Protein AF-A0A956YCL1-F1 (afdb_monomer_lite)

Sequence (53 aa):
ASYETQGFFSQVVFTCGVVERNGELLVYYGTSDEHTALATIGVDELVSHLMKS

pLDDT: mean 95.67, std 6.22, range [55.12, 98.56]

Foldseek 3Di:
DVQQQDDCAGNDWAWDDWDDDPQKIWTWTDGSVHDIDTDIDGNCRVVVVVVVD

Secondary structure (DSSP, 8-state):
-HHHHSSTTSS-EEEEEEEEETTEEEEEEEETTTEEEEEEEEHHHHHHHHTT-

Structure (mmCIF, N/CA/C/O backbone):
data_AF-A0A956YCL1-F1
#
_entry.id   AF-A0A956YCL1-F1
#
loop_
_atom_site.group_PDB
_atom_site.id
_atom_site.type_symbol
_atom_site.label_atom_id
_atom_site.label_alt_id
_atom_site.label_comp_id
_atom_site.label_asym_id
_atom_site.label_entity_id
_atom_site.label_seq_id
_atom_site.pdbx_PDB_ins_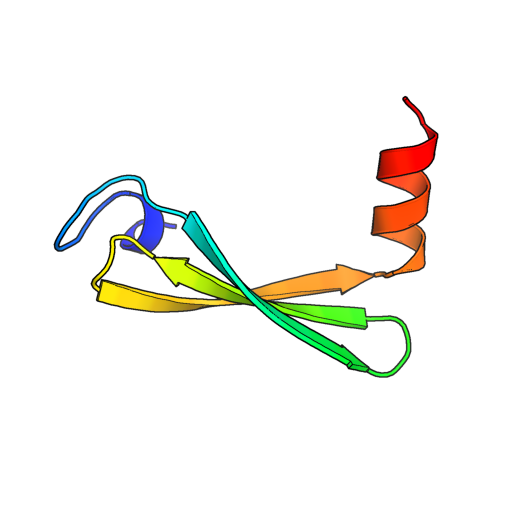code
_atom_site.Cartn_x
_atom_site.Cartn_y
_atom_site.Cartn_z
_atom_site.occupancy
_atom_site.B_iso_or_equiv
_atom_site.auth_seq_id
_atom_site.auth_comp_id
_atom_site.auth_asym_id
_atom_site.auth_atom_id
_atom_site.pdbx_PDB_model_num
ATOM 1 N N . ALA A 1 1 ? 8.378 -2.763 2.613 1.00 86.00 1 ALA A N 1
ATOM 2 C CA . ALA A 1 1 ? 8.773 -3.949 1.820 1.00 86.00 1 ALA A CA 1
ATOM 3 C C . ALA A 1 1 ? 9.884 -3.578 0.836 1.00 86.00 1 ALA A C 1
ATOM 5 O O . ALA A 1 1 ? 10.063 -2.395 0.578 1.00 86.00 1 ALA A O 1
ATOM 6 N N . SER A 1 2 ? 10.647 -4.537 0.290 1.00 95.75 2 SER A N 1
ATOM 7 C CA . SER A 1 2 ? 11.773 -4.221 -0.616 1.00 95.75 2 SER A CA 1
ATOM 8 C C . SER A 1 2 ? 11.346 -3.459 -1.875 1.00 95.75 2 SER A C 1
ATOM 10 O O . SER A 1 2 ? 12.063 -2.565 -2.301 1.00 95.75 2 SER A O 1
ATOM 12 N N . TYR A 1 3 ? 10.153 -3.734 -2.412 1.00 94.50 3 TYR A N 1
ATOM 13 C CA . TYR A 1 3 ? 9.602 -3.056 -3.595 1.00 94.50 3 TYR A CA 1
ATOM 14 C C . TYR A 1 3 ? 9.273 -1.561 -3.380 1.00 94.50 3 TYR A C 1
ATOM 16 O O . TYR A 1 3 ? 9.083 -0.815 -4.335 1.00 94.50 3 TYR A O 1
ATOM 24 N N . GLU A 1 4 ? 9.223 -1.089 -2.132 1.00 95.62 4 GLU A N 1
ATOM 25 C CA . GLU A 1 4 ? 8.996 0.330 -1.789 1.00 95.62 4 GLU A CA 1
ATOM 26 C C . GLU A 1 4 ? 10.307 1.111 -1.668 1.00 95.62 4 GLU A C 1
ATOM 28 O O . GLU A 1 4 ? 10.329 2.335 -1.773 1.00 95.62 4 GLU A O 1
ATOM 33 N N . THR A 1 5 ? 11.412 0.409 -1.411 1.00 97.06 5 THR A N 1
ATOM 34 C CA . THR A 1 5 ? 12.728 1.012 -1.177 1.00 97.06 5 THR A CA 1
ATOM 35 C C . THR A 1 5 ? 13.710 0.754 -2.312 1.00 97.06 5 THR A C 1
ATOM 37 O O . THR A 1 5 ? 14.774 1.369 -2.333 1.00 97.06 5 THR A O 1
ATOM 40 N N . GLN A 1 6 ? 13.363 -0.125 -3.252 1.00 97.12 6 GLN A N 1
ATOM 41 C CA . GLN A 1 6 ? 14.163 -0.499 -4.412 1.00 97.12 6 GLN A CA 1
ATOM 42 C C . GLN A 1 6 ? 13.270 -0.566 -5.653 1.00 97.12 6 GLN A C 1
ATOM 44 O O . GLN A 1 6 ? 12.193 -1.159 -5.601 1.00 97.12 6 GLN A O 1
ATOM 49 N N . GLY A 1 7 ? 13.745 0.009 -6.757 1.00 92.81 7 GLY A N 1
ATOM 50 C CA . GLY A 1 7 ? 13.100 -0.068 -8.066 1.00 92.81 7 GLY A CA 1
ATOM 51 C C . GLY A 1 7 ? 13.621 1.002 -9.019 1.00 92.81 7 GLY A C 1
ATOM 52 O O . GLY A 1 7 ? 14.711 1.541 -8.803 1.00 92.81 7 GLY A O 1
ATOM 53 N N . PHE A 1 8 ? 12.837 1.331 -10.047 1.00 94.94 8 PHE A N 1
ATOM 54 C CA . PHE A 1 8 ? 13.161 2.390 -11.013 1.00 94.94 8 PHE A CA 1
ATOM 55 C C . PHE A 1 8 ? 13.514 3.725 -10.335 1.00 94.94 8 PHE A C 1
ATOM 57 O O . PHE A 1 8 ? 14.532 4.336 -10.670 1.00 94.94 8 PHE A O 1
ATOM 64 N N . PHE A 1 9 ? 12.724 4.140 -9.340 1.00 95.00 9 PHE A N 1
ATOM 65 C CA . PHE A 1 9 ? 13.030 5.288 -8.487 1.00 95.00 9 PHE A CA 1
ATOM 66 C C . PHE A 1 9 ? 12.841 4.931 -7.008 1.00 95.00 9 PHE A C 1
ATOM 68 O O . PHE A 1 9 ? 11.748 4.996 -6.457 1.00 95.00 9 PHE A O 1
ATOM 75 N N . SER A 1 10 ? 13.929 4.504 -6.371 1.00 95.12 10 SER A N 1
ATOM 76 C CA . SER A 1 10 ? 13.943 3.970 -5.005 1.00 95.12 10 SER A CA 1
ATOM 77 C C . SER A 1 10 ? 13.363 4.910 -3.938 1.00 95.12 10 SER A C 1
ATOM 79 O O . SER A 1 10 ? 13.553 6.123 -3.988 1.00 95.12 10 SER A O 1
ATOM 81 N N . GLN A 1 11 ? 12.786 4.311 -2.888 1.00 96.12 11 GLN A N 1
ATOM 82 C CA . GLN A 1 11 ? 12.207 4.988 -1.714 1.00 96.12 11 GLN A CA 1
ATOM 83 C C . GLN A 1 11 ? 10.941 5.799 -2.015 1.00 96.12 11 GLN A C 1
ATOM 85 O O . GLN A 1 11 ? 10.747 6.888 -1.472 1.00 96.12 11 GLN A O 1
ATOM 90 N N . VAL A 1 12 ? 10.059 5.248 -2.851 1.00 97.12 12 VAL A N 1
ATOM 91 C CA . VAL A 1 12 ? 8.760 5.855 -3.156 1.00 97.12 12 VAL A CA 1
ATOM 92 C C . VAL A 1 12 ? 7.620 4.984 -2.669 1.00 97.12 12 VAL A C 1
ATOM 94 O O . VAL A 1 12 ? 7.526 3.800 -2.993 1.00 97.12 12 VAL A O 1
ATOM 97 N N . VAL A 1 13 ? 6.714 5.642 -1.950 1.00 96.69 13 VAL A N 1
ATOM 98 C CA . VAL A 1 13 ? 5.359 5.199 -1.632 1.00 96.69 13 VAL A CA 1
ATOM 99 C C . VAL A 1 13 ? 4.451 6.378 -1.957 1.00 96.69 13 VAL A C 1
ATOM 101 O O . VAL A 1 13 ? 4.564 7.431 -1.329 1.00 96.69 13 VAL A O 1
ATOM 104 N N . PHE A 1 14 ? 3.583 6.230 -2.954 1.00 97.50 14 PHE A N 1
ATOM 105 C CA . PHE A 1 14 ? 2.724 7.324 -3.410 1.00 97.50 14 PHE A CA 1
ATOM 106 C C . PHE A 1 14 ? 1.293 6.845 -3.635 1.00 97.50 14 PHE A C 1
ATOM 108 O O . PHE A 1 14 ? 1.055 5.966 -4.456 1.00 97.50 14 PHE A O 1
ATOM 115 N N . THR A 1 15 ? 0.325 7.399 -2.911 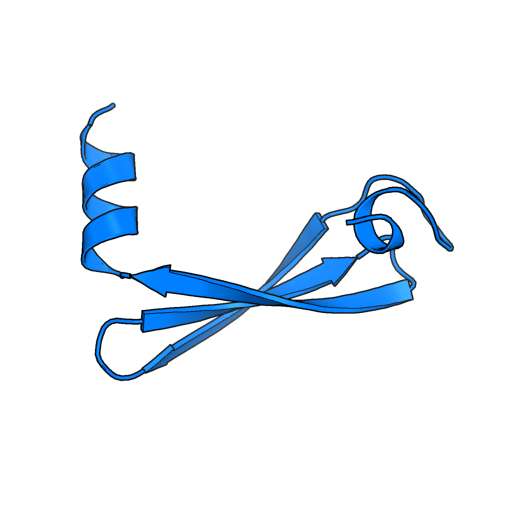1.00 94.19 15 THR A N 1
ATOM 116 C CA . THR A 1 15 ? -1.074 6.961 -2.998 1.00 94.19 15 THR A CA 1
ATOM 117 C C . THR A 1 15 ? -1.747 7.467 -4.275 1.00 94.19 15 THR A C 1
ATOM 119 O O . THR A 1 15 ? -1.636 8.636 -4.637 1.00 94.19 15 THR A O 1
ATOM 122 N N . CYS A 1 16 ? -2.475 6.580 -4.956 1.00 93.12 16 CYS A N 1
ATOM 123 C CA . CYS A 1 16 ? -3.110 6.872 -6.250 1.00 93.12 16 CYS A CA 1
ATOM 124 C C . CYS A 1 16 ? -4.636 6.721 -6.218 1.00 93.12 16 CYS A C 1
ATOM 126 O O . CYS A 1 16 ? -5.328 7.237 -7.093 1.00 93.12 16 CYS A O 1
ATOM 128 N N . GLY A 1 17 ? -5.175 6.010 -5.228 1.00 96.56 17 GLY A N 1
ATOM 129 C CA . GLY A 1 17 ? -6.611 5.825 -5.086 1.00 96.56 17 GLY A CA 1
ATOM 130 C C . GLY A 1 17 ? -6.975 5.070 -3.819 1.00 96.56 17 GLY A C 1
ATOM 131 O O . GLY A 1 17 ? -6.150 4.376 -3.226 1.00 96.56 17 GLY A O 1
ATOM 132 N N . VAL A 1 18 ? -8.231 5.205 -3.414 1.00 97.94 18 VAL A N 1
ATOM 133 C CA . VAL A 1 18 ? -8.786 4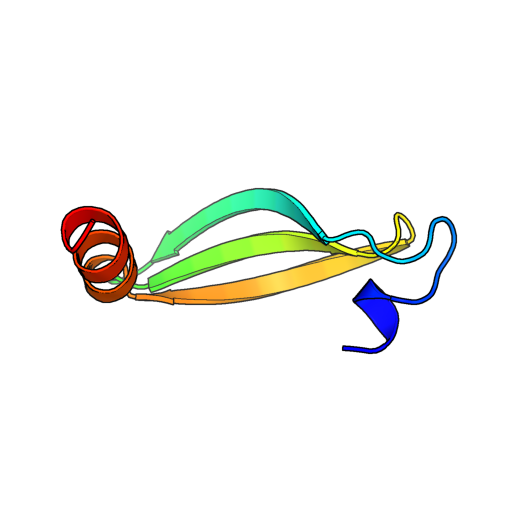.500 -2.262 1.00 97.94 18 VAL A CA 1
ATOM 134 C C . VAL A 1 18 ? -10.186 3.998 -2.588 1.00 97.94 18 VAL A C 1
ATOM 136 O O . VAL A 1 18 ? -10.960 4.687 -3.252 1.00 97.94 18 VAL A O 1
ATOM 139 N N . VAL A 1 19 ? -10.500 2.793 -2.120 1.00 98.31 19 VAL A N 1
ATOM 140 C CA . VAL A 1 19 ? -11.851 2.226 -2.137 1.00 98.31 19 VAL A CA 1
ATOM 141 C C . VAL A 1 19 ? -12.255 1.935 -0.698 1.00 98.31 19 VAL A C 1
ATOM 143 O O . VAL A 1 19 ? -11.536 1.233 0.005 1.00 98.31 19 VAL A O 1
ATOM 146 N N . GLU A 1 20 ? -13.396 2.457 -0.257 1.00 98.06 20 GLU A N 1
ATOM 147 C CA . GLU A 1 20 ? -14.000 2.052 1.015 1.00 98.06 20 GLU A CA 1
ATOM 148 C C . GLU A 1 20 ? -14.886 0.828 0.783 1.00 98.06 20 GLU A C 1
ATOM 150 O O . GLU A 1 20 ? -15.653 0.770 -0.185 1.00 98.06 20 GLU A O 1
ATOM 155 N N . ARG A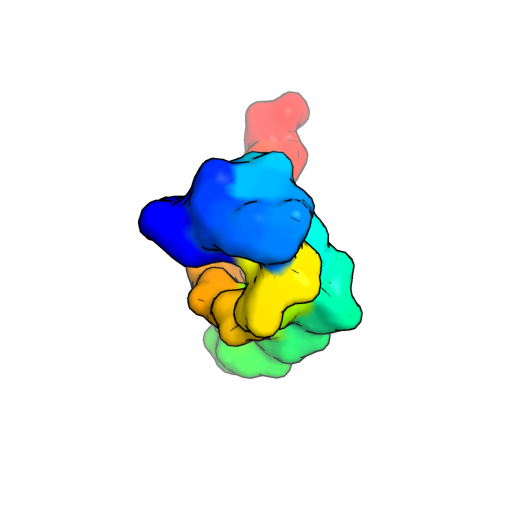 1 21 ? -14.743 -0.178 1.648 1.00 97.88 21 ARG A N 1
ATOM 156 C CA . ARG A 1 21 ? -15.587 -1.365 1.642 1.00 97.88 21 ARG A CA 1
ATOM 157 C C . ARG A 1 21 ? -15.784 -1.893 3.058 1.00 97.88 21 ARG A C 1
ATOM 159 O O . ARG A 1 21 ? -14.874 -2.470 3.641 1.00 97.88 21 ARG A O 1
ATOM 166 N N . ASN A 1 22 ? -17.019 -1.814 3.548 1.00 97.62 22 ASN A N 1
ATOM 167 C CA . ASN A 1 22 ? -17.440 -2.384 4.833 1.00 97.62 22 ASN A CA 1
ATOM 168 C C . ASN A 1 22 ? -16.624 -1.870 6.038 1.00 97.62 22 ASN A C 1
ATOM 170 O O . ASN A 1 22 ? -16.318 -2.637 6.948 1.00 97.62 22 ASN A O 1
ATOM 174 N N . GLY A 1 23 ? -16.265 -0.588 6.045 1.00 97.75 23 GLY A N 1
ATOM 175 C CA . GLY A 1 23 ? -15.473 0.034 7.105 1.00 97.75 23 GLY A CA 1
ATOM 176 C C . GLY A 1 23 ? -13.961 -0.161 6.965 1.00 97.75 23 GLY A C 1
ATOM 177 O O . GLY A 1 23 ? -13.215 0.300 7.828 1.00 97.75 23 GLY A O 1
ATOM 178 N N . GLU A 1 24 ? -13.494 -0.797 5.889 1.00 98.50 24 GLU A N 1
ATOM 179 C CA . GLU A 1 24 ? -12.075 -0.940 5.559 1.00 98.50 24 GLU A CA 1
ATOM 180 C C . GLU A 1 24 ? -11.720 -0.099 4.324 1.00 98.50 24 GLU A C 1
ATOM 182 O O . GLU A 1 24 ? -12.428 -0.103 3.314 1.00 98.50 24 GLU A O 1
ATOM 187 N N . LEU A 1 25 ? -10.613 0.637 4.400 1.00 98.50 25 LEU A N 1
ATOM 188 C CA . LEU A 1 25 ? -10.041 1.377 3.282 1.00 98.50 25 LEU A CA 1
ATOM 189 C C . LEU A 1 25 ? -9.014 0.507 2.568 1.00 98.50 25 LEU A C 1
ATOM 191 O O . LEU A 1 25 ? -8.021 0.108 3.164 1.00 98.50 25 LEU A O 1
ATOM 195 N N . LEU A 1 26 ? -9.224 0.272 1.278 1.00 98.56 26 LEU A N 1
ATOM 196 C CA . LEU A 1 26 ? -8.271 -0.345 0.365 1.00 98.56 26 LEU A CA 1
ATOM 197 C C . LEU A 1 26 ? -7.503 0.772 -0.345 1.00 98.56 26 LEU A C 1
ATOM 199 O O . LEU A 1 26 ? -8.025 1.400 -1.269 1.00 98.56 26 LEU A O 1
ATOM 203 N N . VAL A 1 27 ? -6.279 1.047 0.104 1.00 98.38 27 VAL A N 1
ATOM 204 C CA . VAL A 1 27 ? -5.436 2.139 -0.396 1.00 98.38 27 VAL A CA 1
ATOM 205 C C . VAL A 1 27 ? -4.456 1.600 -1.432 1.00 98.38 27 VAL A C 1
ATOM 207 O O . VAL A 1 27 ? -3.516 0.880 -1.096 1.00 98.38 27 VAL A O 1
ATOM 210 N N . TYR A 1 28 ? -4.659 1.972 -2.693 1.00 98.38 28 TYR A N 1
ATOM 211 C CA . TYR A 1 28 ? -3.745 1.649 -3.783 1.00 98.38 28 TYR A CA 1
ATOM 212 C C . TYR A 1 28 ? -2.644 2.701 -3.869 1.00 98.38 28 TYR A C 1
ATOM 214 O O . TYR A 1 28 ? -2.915 3.907 -3.905 1.00 98.38 28 TYR A O 1
ATOM 222 N N . TYR A 1 29 ? -1.398 2.246 -3.938 1.00 98.38 29 TYR A N 1
ATOM 223 C CA . TYR A 1 29 ? -0.236 3.123 -3.970 1.00 98.38 29 TYR A CA 1
ATOM 224 C C . TYR A 1 29 ? 0.846 2.602 -4.915 1.00 98.38 29 TYR A C 1
ATOM 226 O O . TYR A 1 29 ? 1.050 1.398 -5.046 1.00 98.38 29 TYR A O 1
ATOM 234 N N . GLY A 1 30 ? 1.524 3.517 -5.599 1.00 97.69 30 GLY A N 1
ATOM 235 C CA . GLY A 1 30 ? 2.716 3.240 -6.387 1.00 97.69 30 GLY A CA 1
ATOM 236 C C . GLY A 1 30 ? 3.931 3.002 -5.494 1.00 97.69 30 GLY A C 1
ATOM 237 O O . GLY A 1 30 ? 4.058 3.618 -4.430 1.00 97.69 30 GLY A O 1
ATOM 238 N N . THR A 1 31 ? 4.822 2.116 -5.936 1.00 97.62 31 THR A N 1
ATOM 239 C CA . THR A 1 31 ? 6.037 1.739 -5.207 1.00 97.62 31 THR A CA 1
ATOM 240 C C . THR A 1 31 ? 7.252 1.794 -6.115 1.00 97.62 31 THR A C 1
ATOM 242 O O . THR A 1 31 ? 7.288 1.111 -7.142 1.00 97.62 31 THR A O 1
ATOM 245 N N . SER A 1 32 ? 8.235 2.601 -5.725 1.00 97.25 32 SER A N 1
ATOM 246 C CA . SER A 1 32 ? 9.479 2.837 -6.471 1.00 97.25 32 SER A CA 1
ATOM 247 C C . SER A 1 32 ? 9.301 3.121 -7.976 1.00 97.25 32 SER A C 1
ATOM 249 O O . SER A 1 32 ? 10.142 2.720 -8.779 1.00 97.25 32 SER A O 1
ATOM 251 N N . ASP A 1 33 ? 8.189 3.765 -8.357 1.00 94.62 33 ASP A N 1
ATOM 252 C CA . ASP A 1 33 ? 7.750 4.027 -9.742 1.00 94.62 33 ASP A CA 1
ATOM 253 C C . ASP A 1 33 ? 7.722 2.790 -10.662 1.00 94.62 33 ASP A C 1
ATOM 255 O O . ASP A 1 33 ? 7.819 2.894 -11.884 1.00 94.62 33 ASP A O 1
ATOM 259 N N . GLU A 1 34 ? 7.564 1.601 -10.077 1.00 95.25 34 GLU A N 1
ATOM 260 C CA . GLU A 1 34 ? 7.691 0.329 -10.796 1.00 95.25 34 GLU A CA 1
ATOM 261 C C . GLU A 1 34 ? 6.481 -0.590 -10.607 1.00 95.25 34 GLU A C 1
ATOM 263 O O . GLU A 1 34 ? 6.067 -1.290 -11.535 1.00 95.25 34 GLU A O 1
ATOM 268 N N . HIS A 1 35 ? 5.866 -0.569 -9.423 1.00 95.50 35 HIS A N 1
ATOM 269 C CA . HIS A 1 35 ? 4.706 -1.403 -9.121 1.00 95.50 35 HIS A CA 1
ATOM 270 C C . HIS A 1 35 ? 3.569 -0.606 -8.490 1.00 95.50 35 HIS A C 1
ATOM 272 O O . HIS A 1 35 ? 3.734 0.525 -8.040 1.00 95.50 35 HIS A O 1
ATOM 278 N N . THR A 1 36 ? 2.390 -1.226 -8.458 1.00 97.19 36 THR A N 1
ATOM 279 C CA . THR A 1 36 ? 1.261 -0.797 -7.630 1.00 97.19 36 THR A CA 1
ATOM 280 C C . THR A 1 36 ? 1.042 -1.838 -6.542 1.00 97.19 36 THR A C 1
ATOM 282 O O . THR A 1 36 ? 0.958 -3.031 -6.832 1.00 97.19 36 THR A O 1
ATOM 285 N N . ALA A 1 37 ? 0.931 -1.381 -5.302 1.00 97.88 37 ALA A N 1
ATOM 286 C CA . ALA A 1 37 ? 0.644 -2.178 -4.123 1.00 97.88 37 ALA A CA 1
ATOM 287 C C . ALA A 1 37 ? -0.673 -1.728 -3.469 1.00 97.88 37 ALA A C 1
ATOM 289 O O . ALA A 1 37 ? -1.269 -0.713 -3.840 1.00 97.88 37 ALA A O 1
ATOM 290 N N . LEU A 1 38 ? -1.141 -2.526 -2.511 1.00 97.81 38 LEU A N 1
ATOM 291 C CA . LEU A 1 38 ? -2.376 -2.306 -1.768 1.00 97.81 38 LEU A CA 1
ATOM 292 C C . LEU A 1 38 ? -2.088 -2.426 -0.270 1.00 97.81 38 LEU A C 1
ATOM 294 O O . LEU A 1 38 ? -1.513 -3.421 0.167 1.00 97.81 38 LEU A O 1
ATOM 298 N N . ALA A 1 39 ? -2.521 -1.432 0.499 1.00 97.88 39 ALA A N 1
ATOM 299 C CA . ALA A 1 39 ? -2.569 -1.479 1.957 1.00 97.88 39 ALA A CA 1
ATOM 300 C C . ALA A 1 39 ? -4.025 -1.392 2.423 1.00 97.88 39 ALA A C 1
ATOM 302 O O . ALA A 1 39 ? -4.857 -0.798 1.730 1.00 97.88 39 ALA A O 1
ATOM 303 N N . THR A 1 40 ? -4.332 -1.957 3.592 1.00 98.19 40 THR A N 1
ATOM 304 C CA . THR A 1 40 ? -5.652 -1.812 4.212 1.00 98.19 40 THR A CA 1
ATOM 305 C C . THR A 1 40 ? -5.570 -1.207 5.606 1.00 98.19 40 THR A C 1
ATOM 307 O O . THR A 1 40 ? -4.577 -1.379 6.312 1.00 98.19 40 THR A O 1
ATOM 310 N N . ILE A 1 41 ? -6.596 -0.440 5.976 1.00 98.19 41 ILE A N 1
ATO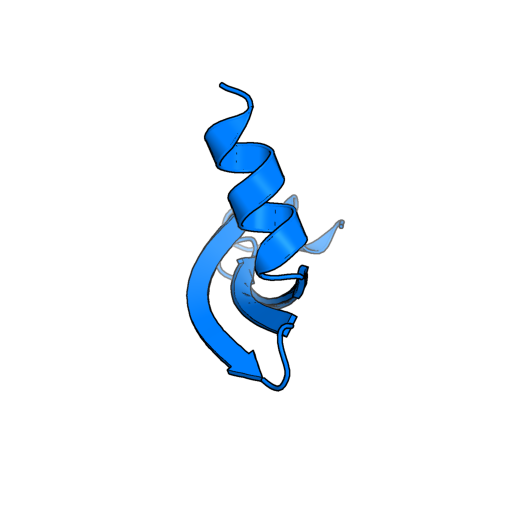M 311 C CA . ILE A 1 41 ? -6.763 0.135 7.316 1.00 98.19 41 ILE A CA 1
ATOM 312 C C . ILE A 1 41 ? -8.251 0.334 7.608 1.00 98.19 41 ILE A C 1
ATOM 314 O O . ILE A 1 41 ? -9.020 0.686 6.711 1.00 98.19 41 ILE A O 1
ATOM 318 N N . GLY A 1 42 ? -8.672 0.136 8.858 1.00 98.56 42 GLY A N 1
ATOM 319 C CA . GLY A 1 42 ? -10.036 0.460 9.274 1.00 98.56 42 GLY A CA 1
ATOM 320 C C . GLY A 1 42 ? -10.293 1.970 9.234 1.00 98.56 42 GLY A C 1
ATOM 321 O O . GLY A 1 42 ? -9.453 2.758 9.670 1.00 98.56 42 GLY A O 1
ATOM 322 N N . VAL A 1 43 ? -11.467 2.391 8.756 1.00 98.12 43 VAL A N 1
ATOM 323 C CA . VAL A 1 43 ? -11.853 3.816 8.718 1.00 98.12 43 VAL A CA 1
ATOM 324 C C . VAL A 1 43 ? -11.798 4.426 10.121 1.00 98.12 43 VAL A C 1
ATOM 326 O O . VAL A 1 43 ? -11.164 5.461 10.320 1.00 98.12 43 VAL A O 1
ATOM 329 N N . ASP A 1 44 ? -12.400 3.755 11.105 1.00 97.62 44 ASP A N 1
ATOM 330 C CA . ASP A 1 44 ? -12.442 4.233 12.491 1.00 97.62 44 ASP A CA 1
ATOM 331 C C . ASP A 1 44 ? -11.052 4.277 13.128 1.00 97.62 44 ASP A C 1
ATOM 333 O O . ASP A 1 44 ? -10.759 5.174 13.921 1.00 97.62 44 ASP A O 1
ATOM 337 N N . GLU A 1 45 ? -10.178 3.336 12.767 1.00 97.81 45 GLU A N 1
ATOM 338 C CA . GLU A 1 45 ? -8.789 3.311 13.221 1.00 97.81 45 GLU A CA 1
ATOM 339 C C . GLU A 1 45 ? -8.023 4.524 12.685 1.00 97.81 45 GLU A C 1
ATOM 341 O O . GLU A 1 45 ? -7.403 5.250 13.466 1.00 97.81 45 GLU A O 1
ATOM 346 N N . LEU A 1 46 ? -8.126 4.792 11.378 1.00 96.94 46 LEU A N 1
ATOM 347 C CA . LEU A 1 46 ? -7.488 5.943 10.744 1.00 96.94 46 LEU A CA 1
ATOM 348 C C . LEU A 1 46 ? -7.999 7.262 11.335 1.00 96.94 46 LEU A C 1
ATOM 350 O O . LEU A 1 46 ? -7.201 8.110 11.730 1.00 96.94 46 LEU A O 1
ATOM 354 N N . VAL A 1 47 ? -9.320 7.435 11.440 1.00 97.12 47 VAL A N 1
ATOM 355 C CA . VAL A 1 47 ? -9.923 8.647 12.019 1.00 97.12 47 VAL A CA 1
ATOM 356 C C . VAL A 1 47 ? -9.485 8.819 13.471 1.00 97.12 47 VAL A C 1
ATOM 358 O O . VAL A 1 47 ? -9.072 9.908 13.867 1.00 97.12 47 VAL A O 1
ATOM 361 N N . SER A 1 48 ? -9.500 7.743 14.258 1.00 97.50 48 SER A N 1
ATOM 362 C CA . SER A 1 48 ? -9.034 7.777 15.645 1.00 97.50 48 SER A CA 1
ATOM 363 C C . SER A 1 48 ? -7.560 8.160 15.749 1.00 97.50 48 SER A C 1
ATOM 365 O O . SER A 1 48 ? -7.182 8.842 16.696 1.00 97.50 48 SER A O 1
ATOM 367 N N . HIS A 1 49 ? -6.717 7.723 14.812 1.00 96.75 49 HIS A N 1
ATOM 368 C CA . HIS A 1 49 ? -5.309 8.105 14.768 1.00 96.75 49 HIS A CA 1
ATOM 369 C C . HIS A 1 49 ? -5.137 9.596 14.445 1.00 96.75 49 HIS A C 1
ATOM 371 O O . HIS A 1 49 ? -4.386 10.283 15.130 1.00 96.75 49 HIS A O 1
ATOM 377 N N . LEU A 1 50 ? -5.877 10.111 13.458 1.00 96.75 50 LEU A N 1
ATOM 378 C CA . LEU A 1 50 ? -5.802 11.512 13.032 1.00 96.75 50 LEU A CA 1
ATOM 379 C C . LEU A 1 50 ? -6.333 12.490 14.092 1.00 96.75 50 LEU A C 1
ATOM 381 O O . LEU A 1 50 ? -5.789 13.577 14.255 1.00 96.75 50 LEU A O 1
ATOM 385 N N . MET A 1 51 ? -7.372 12.102 14.833 1.00 95.38 51 MET A N 1
ATOM 386 C CA . MET A 1 51 ? -8.004 12.945 15.857 1.00 95.38 51 MET A CA 1
ATOM 387 C C . MET A 1 51 ? -7.285 12.921 17.215 1.00 95.38 51 MET A C 1
ATOM 389 O O . MET A 1 51 ? -7.656 13.673 18.110 1.00 95.38 51 MET A O 1
ATOM 393 N N . LYS A 1 52 ? -6.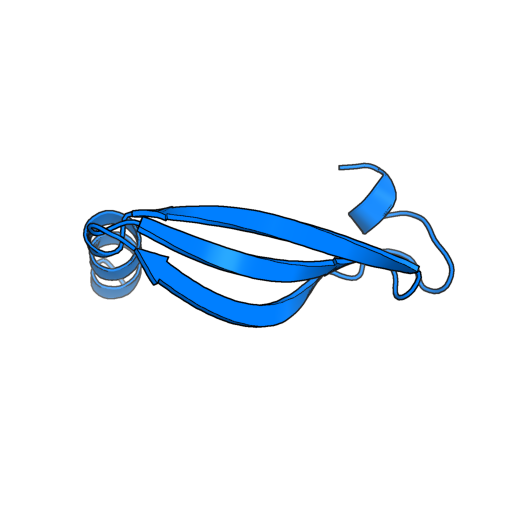276 12.057 17.395 1.00 84.12 52 LYS A N 1
ATOM 394 C CA . LYS A 1 52 ? -5.434 12.003 18.606 1.00 84.12 52 LYS A CA 1
ATOM 395 C C . LYS A 1 52 ? -4.286 13.026 18.598 1.00 84.12 52 LYS A C 1
ATOM 397 O O . LYS A 1 52 ? -3.459 12.986 19.510 1.00 84.12 52 LYS A O 1
ATOM 402 N N . SER A 1 53 ? -4.225 13.891 17.582 1.00 55.12 53 SER A N 1
ATOM 403 C CA . SER A 1 53 ? -3.212 14.944 17.439 1.00 55.12 53 SER A CA 1
ATOM 404 C C . SER A 1 53 ? -3.506 16.194 18.259 1.00 55.12 53 SER A C 1
ATOM 406 O O . SER A 1 53 ? -4.692 16.516 18.479 1.00 55.12 53 SER A O 1
#

Radius of gyration: 12.93 Å; chains: 1; bounding box: 32×19×30 Å